Protein AF-A0A536DW54-F1 (afdb_monomer)

Radius of gyration: 16.08 Å; Cα contacts (8 Å, |Δi|>4): 79; chains: 1; bounding box: 32×37×50 Å

Secondary structure (DSSP, 8-state):
----TT----HHHHHHHH--EEPP-HHHHHHHTTTT-HHHHHH-TTS-HHHHHHHHHHHHHHHHHTT----EE-HHHHHHHHHHHHHHHTHHHHHTT-

Sequence (98 aa):
PTLDSESQLDFVRRQVLTSRDVKAHPLTDFWYGGLNYQIEHHLFPSMPRNNLKRAQVIVRAFCEERSIPYRESGALESNIEILQFLYEVSAPAREARA

pLDDT: mean 88.94, std 9.87, range [53.81, 97.25]

Mean predicted aligned error: 5.79 Å

Solvent-accessible surface area (backbone atoms only — not comparable to full-atom values): 5752 Å² total; per-residue (Å²): 114,89,79,62,99,80,67,83,62,54,72,67,56,43,38,37,46,76,39,52,28,36,58,84,42,79,68,48,41,59,75,47,68,44,64,38,42,40,33,44,39,67,74,38,73,89,56,61,58,89,50,34,69,61,47,42,59,56,53,50,51,56,25,58,79,65,73,43,73,76,49,70,38,47,67,66,57,49,50,50,54,51,52,52,50,52,54,60,76,41,44,68,67,53,60,78,72,109

Foldseek 3Di:
DDDDPPDPDDQLLVLQVVDEAEDDDPVCCVVCVLVRQRSQCSVCVPDDSVCSVVVVVVSVVVCVVVVRDGHYYHPVVVVVVVVVVVVVVCVVVVVVVD

Structure (mmCIF, N/CA/C/O backbone):
data_AF-A0A536DW54-F1
#
_entry.id   AF-A0A536DW54-F1
#
loop_
_atom_site.group_PDB
_atom_site.id
_atom_site.type_symbol
_atom_site.label_atom_id
_atom_site.label_alt_id
_atom_site.label_comp_id
_atom_site.label_asym_id
_atom_site.label_entity_id
_atom_site.label_seq_id
_atom_site.pdbx_PDB_ins_code
_atom_site.Cartn_x
_atom_site.Cartn_y
_atom_site.Cartn_z
_atom_site.occupancy
_atom_site.B_iso_or_equiv
_atom_site.auth_seq_id
_atom_site.auth_comp_id
_atom_site.auth_asym_id
_atom_site.auth_atom_id
_atom_site.pdbx_PDB_model_num
ATOM 1 N N . PRO A 1 1 ? 7.340 -5.842 -3.574 1.00 53.81 1 PRO A N 1
ATOM 2 C CA . PRO A 1 1 ? 8.406 -6.871 -3.559 1.00 53.81 1 PRO A CA 1
ATOM 3 C C . PRO A 1 1 ? 8.107 -7.848 -4.690 1.00 53.81 1 PRO A C 1
ATOM 5 O O . PRO A 1 1 ? 6.933 -8.147 -4.892 1.00 53.81 1 PRO A O 1
ATOM 8 N N . THR A 1 2 ? 9.107 -8.290 -5.445 1.00 57.22 2 THR A N 1
ATOM 9 C CA . THR A 1 2 ? 8.901 -9.362 -6.427 1.00 57.22 2 THR A CA 1
ATOM 10 C C . THR A 1 2 ? 8.875 -10.672 -5.649 1.00 57.22 2 THR A C 1
ATOM 12 O O . THR A 1 2 ? 9.856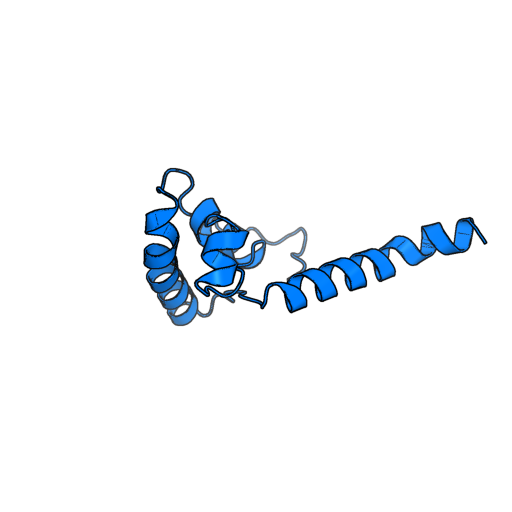 -10.995 -4.986 1.00 57.22 2 THR A O 1
ATOM 15 N N . LEU A 1 3 ? 7.728 -11.350 -5.632 1.00 61.22 3 LEU A N 1
ATOM 16 C CA . LEU A 1 3 ? 7.583 -12.634 -4.947 1.00 61.22 3 LEU A CA 1
ATOM 17 C C . LEU A 1 3 ? 8.240 -13.729 -5.790 1.00 61.22 3 LEU A C 1
ATOM 19 O O . LEU A 1 3 ? 8.085 -13.748 -7.011 1.00 61.22 3 LEU A O 1
ATOM 23 N N . ASP A 1 4 ? 8.981 -14.615 -5.141 1.00 64.50 4 ASP A N 1
ATOM 24 C CA . ASP A 1 4 ? 9.488 -15.850 -5.727 1.00 64.50 4 ASP A CA 1
ATOM 25 C C . ASP A 1 4 ? 8.343 -16.853 -5.948 1.00 64.50 4 ASP A C 1
ATOM 27 O O . ASP A 1 4 ? 7.354 -16.872 -5.217 1.00 64.50 4 ASP A O 1
ATOM 31 N N . SER A 1 5 ? 8.461 -17.701 -6.972 1.00 58.44 5 SER A N 1
ATOM 32 C CA . SER A 1 5 ? 7.414 -18.663 -7.353 1.00 58.44 5 SER A CA 1
ATOM 33 C C . SER A 1 5 ? 7.140 -19.746 -6.300 1.00 58.44 5 SER A C 1
ATOM 35 O O . SER A 1 5 ? 6.116 -20.418 -6.380 1.00 58.44 5 SER A O 1
ATOM 37 N N . GLU A 1 6 ? 8.036 -19.905 -5.324 1.00 59.91 6 GLU A N 1
ATOM 38 C CA . GLU A 1 6 ? 7.994 -20.934 -4.279 1.00 59.91 6 GLU A CA 1
ATOM 39 C C . GLU A 1 6 ? 7.402 -20.428 -2.945 1.00 59.91 6 GLU A C 1
ATOM 41 O O . GLU A 1 6 ? 7.121 -21.235 -2.054 1.00 59.91 6 GLU A O 1
ATOM 46 N N . SER A 1 7 ? 7.171 -19.116 -2.762 1.00 62.16 7 SER A N 1
ATOM 47 C CA . SER A 1 7 ? 6.622 -18.612 -1.495 1.00 62.16 7 SER A CA 1
ATOM 48 C C . SER A 1 7 ? 5.111 -18.828 -1.386 1.00 62.16 7 SER A C 1
ATOM 50 O O . SER A 1 7 ? 4.287 -18.109 -1.955 1.00 62.16 7 SER A O 1
ATOM 52 N N . GLN A 1 8 ? 4.713 -19.794 -0.556 1.00 67.50 8 GLN A N 1
ATOM 53 C CA . GLN A 1 8 ? 3.335 -19.886 -0.075 1.00 67.50 8 GLN A CA 1
ATOM 54 C C . GLN A 1 8 ? 3.080 -18.806 0.984 1.00 67.50 8 GLN A C 1
ATOM 56 O O . GLN A 1 8 ? 3.235 -19.028 2.184 1.00 67.50 8 GLN A O 1
ATOM 61 N N . LEU A 1 9 ? 2.706 -17.607 0.537 1.00 76.75 9 LEU A N 1
ATOM 62 C CA . LEU A 1 9 ? 2.234 -16.553 1.431 1.00 76.75 9 LEU A CA 1
ATOM 63 C C . LEU A 1 9 ? 0.830 -16.877 1.952 1.00 76.75 9 LEU A C 1
ATOM 65 O O . LEU A 1 9 ? -0.067 -17.216 1.176 1.00 76.75 9 LEU A O 1
ATOM 69 N N . ASP A 1 10 ? 0.612 -16.692 3.256 1.00 86.75 10 ASP A N 1
ATOM 70 C CA . ASP A 1 10 ? -0.744 -16.666 3.802 1.00 86.75 10 ASP A CA 1
ATOM 71 C C . ASP A 1 10 ? -1.562 -15.508 3.207 1.00 86.75 10 ASP A C 1
ATOM 73 O O . ASP A 1 10 ? -1.026 -14.569 2.609 1.00 86.75 10 ASP A O 1
ATOM 77 N N . PHE A 1 11 ? -2.884 -15.575 3.376 1.00 87.44 11 PHE A N 1
ATOM 78 C CA . PHE A 1 11 ? -3.811 -14.604 2.798 1.00 87.44 11 PHE A CA 1
ATOM 79 C C . PHE A 1 11 ? -3.435 -13.151 3.120 1.00 87.44 11 PHE A C 1
ATOM 81 O O . PHE A 1 11 ? -3.410 -12.321 2.211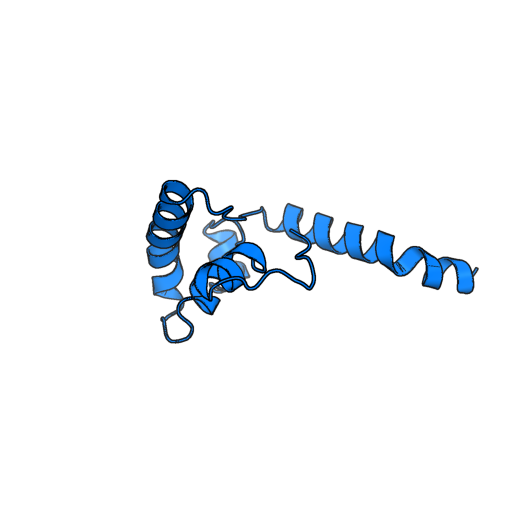 1.00 87.44 11 PHE A O 1
ATOM 88 N N . VAL A 1 12 ? -3.106 -12.843 4.380 1.00 88.06 12 VAL A N 1
ATOM 89 C CA . VAL A 1 12 ? -2.805 -11.471 4.811 1.00 88.06 12 VAL A CA 1
ATOM 90 C C . VAL A 1 12 ? -1.510 -10.995 4.173 1.00 88.06 12 VAL A C 1
ATOM 92 O O . VAL A 1 12 ? -1.480 -9.921 3.574 1.00 88.06 12 VAL A O 1
ATOM 95 N N . ARG A 1 13 ? -0.451 -11.810 4.233 1.00 89.50 13 ARG A N 1
ATOM 96 C CA . ARG A 1 13 ? 0.829 -11.481 3.599 1.00 89.50 13 ARG A CA 1
ATOM 97 C C . ARG A 1 13 ? 0.674 -11.285 2.102 1.00 89.50 13 ARG A C 1
ATOM 99 O O . ARG A 1 13 ? 1.239 -10.338 1.568 1.00 89.50 13 ARG A O 1
ATOM 106 N N . ARG A 1 14 ? -0.121 -12.119 1.430 1.00 89.88 14 ARG A N 1
ATOM 107 C CA . ARG A 1 14 ? -0.402 -11.950 0.005 1.00 89.88 14 ARG A CA 1
ATOM 108 C C . ARG A 1 14 ? -1.028 -10.585 -0.262 1.00 89.88 14 ARG A C 1
ATOM 110 O O . ARG A 1 14 ? -0.463 -9.828 -1.038 1.00 89.88 14 ARG A O 1
ATOM 117 N N . GLN A 1 15 ? -2.121 -10.235 0.421 1.00 94.00 15 GLN A N 1
ATOM 118 C CA . GLN A 1 15 ? -2.802 -8.963 0.155 1.00 94.00 15 GLN A CA 1
ATOM 119 C C . GLN A 1 15 ? -1.933 -7.745 0.480 1.00 94.00 15 GLN A C 1
ATOM 121 O O . GLN A 1 15 ? -1.901 -6.803 -0.309 1.00 94.00 15 GLN A O 1
ATOM 126 N N . VAL A 1 16 ? -1.197 -7.768 1.594 1.00 93.25 16 VAL A N 1
ATOM 127 C CA . VAL A 1 16 ? -0.363 -6.635 2.026 1.00 93.25 16 VAL A CA 1
ATOM 128 C C . VAL A 1 16 ? 0.876 -6.470 1.140 1.00 93.25 16 VAL A C 1
ATOM 130 O O . VAL A 1 16 ? 1.212 -5.352 0.762 1.00 93.25 16 VAL A O 1
ATOM 133 N N . LEU A 1 17 ? 1.555 -7.563 0.771 1.00 91.81 17 LEU A N 1
ATOM 134 C CA . LEU A 1 17 ? 2.832 -7.495 0.049 1.00 91.81 17 LEU A CA 1
ATOM 135 C C . LEU A 1 17 ? 2.677 -7.259 -1.456 1.00 91.81 17 LEU A C 1
ATOM 137 O O . LEU A 1 17 ? 3.603 -6.727 -2.079 1.00 91.81 17 LEU A O 1
ATOM 141 N N . THR A 1 18 ? 1.544 -7.660 -2.042 1.00 89.56 18 THR A N 1
ATOM 142 C CA . THR A 1 18 ? 1.262 -7.461 -3.475 1.00 89.56 18 THR A CA 1
ATOM 143 C C . THR A 1 18 ? 0.411 -6.231 -3.764 1.00 89.56 18 THR A C 1
ATOM 145 O O . THR A 1 18 ? 0.196 -5.919 -4.932 1.00 89.56 18 THR A O 1
ATOM 148 N N . SER A 1 19 ? -0.076 -5.539 -2.734 1.00 91.38 19 SER A N 1
ATOM 149 C CA . SER A 1 19 ? -0.859 -4.309 -2.881 1.00 91.38 19 SER A CA 1
ATOM 150 C C . SER A 1 19 ? -0.096 -3.107 -2.322 1.00 91.38 19 SER A C 1
ATOM 152 O O . SER A 1 19 ? 1.025 -3.216 -1.818 1.00 91.38 19 SER A O 1
ATOM 154 N N . ARG A 1 20 ? -0.688 -1.924 -2.469 1.00 91.88 20 ARG A N 1
ATOM 155 C CA . ARG A 1 20 ? -0.140 -0.661 -1.987 1.00 91.88 20 ARG A CA 1
ATOM 156 C C . ARG A 1 20 ? -1.265 0.330 -1.747 1.00 91.88 20 ARG A C 1
ATOM 158 O O . ARG A 1 20 ? -2.179 0.415 -2.562 1.00 91.88 20 ARG A O 1
ATOM 165 N N . ASP A 1 21 ? -1.088 1.154 -0.728 1.00 93.94 21 ASP A N 1
ATOM 166 C CA . ASP A 1 21 ? -1.938 2.308 -0.475 1.00 93.94 21 ASP A CA 1
ATOM 167 C C . ASP A 1 21 ? -1.358 3.619 -1.013 1.00 93.94 21 ASP A C 1
ATOM 169 O O . ASP A 1 21 ? -0.142 3.806 -1.136 1.00 93.94 21 ASP A O 1
ATOM 173 N N . VAL A 1 22 ? -2.250 4.563 -1.304 1.00 92.62 22 VAL A N 1
ATOM 174 C CA . VAL A 1 22 ? -1.886 5.946 -1.614 1.00 92.62 22 VAL A CA 1
ATOM 175 C C . VAL A 1 22 ? -2.122 6.804 -0.377 1.00 92.62 22 VAL A C 1
ATOM 177 O O . VAL A 1 22 ? -3.199 6.758 0.218 1.00 92.62 22 VAL A O 1
ATOM 180 N N . LYS A 1 23 ? -1.130 7.630 -0.019 1.00 90.50 23 LYS A N 1
ATOM 181 C CA . LYS A 1 23 ? -1.187 8.515 1.153 1.00 90.50 23 LYS A CA 1
ATOM 182 C C . LYS A 1 23 ? -2.509 9.280 1.211 1.00 90.50 23 LYS A C 1
ATOM 184 O O . LYS A 1 23 ? -2.884 10.002 0.278 1.00 90.50 23 LYS A O 1
ATOM 189 N N . ALA A 1 24 ? -3.189 9.127 2.340 1.00 86.62 24 ALA A N 1
ATOM 190 C CA . ALA A 1 24 ? -4.463 9.772 2.599 1.00 86.62 24 ALA A CA 1
ATOM 191 C C . ALA A 1 24 ? -4.290 11.285 2.808 1.00 86.62 24 ALA A C 1
ATOM 193 O O . ALA A 1 24 ? -3.476 11.740 3.611 1.00 86.62 24 ALA A O 1
ATOM 194 N N . HIS A 1 25 ? -5.095 12.067 2.101 1.00 86.31 25 HIS A N 1
ATOM 195 C CA . HIS A 1 25 ? -5.211 13.520 2.198 1.00 86.31 25 HIS A CA 1
ATOM 196 C C . HIS A 1 25 ? -6.609 13.897 1.690 1.00 86.31 25 HIS A C 1
ATOM 198 O O . HIS A 1 25 ? -7.090 13.229 0.781 1.00 86.31 25 HIS A O 1
ATOM 204 N N . PRO A 1 26 ? -7.280 14.959 2.175 1.00 85.19 26 PRO A N 1
ATOM 205 C CA . PRO A 1 26 ? -8.620 15.312 1.688 1.00 85.19 26 PRO A CA 1
ATOM 206 C C . PRO A 1 26 ? -8.733 15.395 0.156 1.00 85.19 26 PRO A C 1
ATOM 208 O O . PRO A 1 26 ? -9.717 14.944 -0.421 1.00 85.19 26 PRO A O 1
ATOM 211 N N . LEU A 1 27 ? -7.689 15.905 -0.506 1.00 86.94 27 LEU A N 1
ATOM 212 C CA . LEU A 1 27 ? -7.607 15.945 -1.970 1.00 86.94 27 LEU A CA 1
ATOM 213 C C . L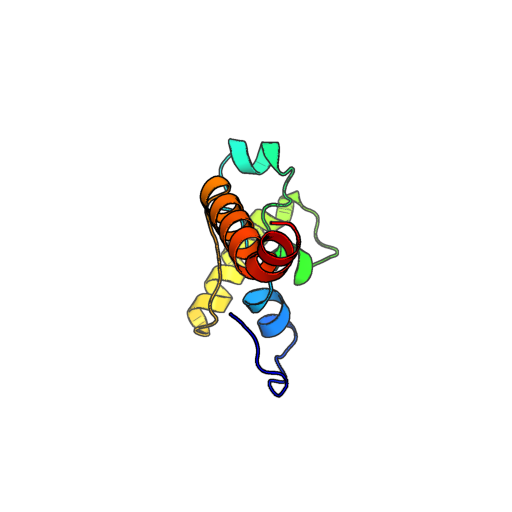EU A 1 27 ? -7.476 14.554 -2.605 1.00 86.94 27 LEU A C 1
ATOM 215 O O . LEU A 1 27 ? -8.126 14.294 -3.612 1.00 86.94 27 LEU A O 1
ATOM 219 N N . THR A 1 28 ? -6.647 13.665 -2.047 1.00 86.25 28 THR A N 1
ATOM 220 C CA . THR A 1 28 ? -6.473 12.309 -2.591 1.00 86.25 28 THR A CA 1
ATOM 221 C C . THR A 1 28 ? -7.688 11.437 -2.284 1.00 86.25 28 THR A C 1
ATOM 223 O O . THR A 1 28 ? -8.167 10.754 -3.181 1.00 86.25 28 THR A O 1
ATOM 226 N N . ASP A 1 29 ? -8.258 11.532 -1.082 1.00 87.75 29 ASP A N 1
ATOM 227 C CA . ASP A 1 29 ? -9.494 10.848 -0.686 1.00 87.75 29 ASP A CA 1
ATOM 228 C C . ASP A 1 29 ? -10.661 11.248 -1.612 1.00 87.75 29 ASP A C 1
ATOM 230 O O . ASP A 1 29 ? -11.430 10.387 -2.044 1.00 87.75 29 ASP A O 1
ATOM 234 N N . PHE A 1 30 ? -10.765 12.537 -1.968 1.00 87.81 30 PHE A N 1
ATOM 235 C CA . PHE A 1 30 ? -11.749 13.030 -2.937 1.00 87.81 30 PHE A CA 1
ATOM 236 C C . PHE A 1 30 ? -11.461 12.526 -4.357 1.00 87.81 30 PHE A C 1
ATOM 238 O O . PHE A 1 30 ? -12.341 11.948 -4.989 1.00 87.81 30 PHE A O 1
ATOM 245 N N . TRP A 1 31 ? -10.230 12.706 -4.848 1.00 88.94 31 TRP A N 1
ATOM 246 C CA . TRP A 1 31 ? -9.850 12.358 -6.222 1.00 88.94 31 TRP A CA 1
ATOM 247 C C . TRP A 1 31 ? -9.972 10.860 -6.512 1.00 88.94 31 TRP A C 1
ATOM 249 O O . TRP A 1 31 ? -10.466 10.461 -7.563 1.00 88.94 31 TRP A O 1
ATOM 259 N N . TYR A 1 32 ? -9.544 10.023 -5.568 1.00 86.56 32 TYR A N 1
ATOM 260 C CA . TYR A 1 32 ? -9.597 8.571 -5.697 1.00 86.56 32 TYR A CA 1
ATOM 261 C C . TYR A 1 32 ? -10.914 7.974 -5.191 1.00 86.56 32 TYR A C 1
ATOM 263 O O . TYR A 1 32 ? -11.118 6.771 -5.333 1.00 86.56 32 TYR A O 1
ATOM 271 N N . GLY A 1 33 ? -11.814 8.762 -4.591 1.00 86.12 33 GLY A N 1
ATOM 272 C CA . GLY A 1 33 ? -13.110 8.276 -4.105 1.00 86.12 33 GLY A CA 1
ATOM 273 C C . GLY A 1 33 ? -12.995 7.103 -3.120 1.00 86.12 33 GLY A C 1
ATOM 274 O O . GLY A 1 33 ? -13.799 6.164 -3.170 1.00 86.12 33 GLY A O 1
ATOM 275 N N . GLY A 1 34 ? -11.959 7.117 -2.275 1.00 82.94 34 GLY A N 1
ATOM 276 C CA . GLY A 1 34 ? -11.637 6.038 -1.335 1.00 82.94 34 GLY A CA 1
ATOM 277 C C . GLY A 1 34 ? -10.919 4.822 -1.940 1.00 82.94 34 GLY A C 1
ATOM 278 O O . GLY A 1 34 ? -10.729 3.834 -1.237 1.00 82.94 34 GLY A O 1
ATOM 279 N N . LEU A 1 35 ? -10.510 4.862 -3.215 1.00 85.81 35 LEU A N 1
ATOM 280 C CA . LEU A 1 35 ? -9.698 3.809 -3.854 1.00 85.81 35 LEU A CA 1
ATOM 281 C C . LEU A 1 35 ? -8.214 3.856 -3.454 1.00 85.81 35 LEU A C 1
ATOM 283 O O . LEU A 1 35 ? -7.430 3.036 -3.923 1.00 85.81 35 LEU A O 1
ATOM 287 N N . ASN A 1 36 ? -7.819 4.794 -2.596 1.00 92.56 36 ASN A N 1
ATOM 288 C CA . ASN A 1 36 ? -6.465 4.914 -2.063 1.00 92.56 36 ASN A CA 1
ATOM 289 C C . ASN A 1 36 ? -6.119 3.880 -0.970 1.00 92.56 36 ASN A C 1
ATOM 291 O O . ASN A 1 36 ? -4.958 3.820 -0.577 1.00 92.56 36 ASN A O 1
ATOM 295 N N . TYR A 1 37 ? -7.092 3.065 -0.543 1.00 94.62 37 TYR A N 1
ATOM 296 C CA . TYR A 1 37 ? -6.981 2.037 0.505 1.00 94.62 37 TYR A CA 1
ATOM 297 C C . TYR A 1 37 ? -7.105 0.617 -0.075 1.00 94.62 37 TYR A C 1
ATOM 299 O O . TYR A 1 37 ? -8.096 -0.086 0.152 1.00 94.62 37 TYR A O 1
ATOM 307 N N . GLN A 1 38 ? -6.166 0.220 -0.936 1.00 95.00 38 GLN A N 1
ATOM 308 C CA . GLN A 1 38 ? -6.259 -1.050 -1.670 1.00 95.00 38 GLN A CA 1
ATOM 309 C C . GLN A 1 38 ? -5.923 -2.246 -0.785 1.00 95.00 38 GLN A C 1
ATOM 311 O O . GLN A 1 38 ? -6.532 -3.305 -0.939 1.00 95.00 38 GLN A O 1
ATOM 316 N N . ILE A 1 39 ? -4.985 -2.085 0.152 1.00 96.06 39 ILE A N 1
ATOM 317 C CA . ILE A 1 39 ? -4.623 -3.160 1.077 1.00 96.06 39 ILE A CA 1
ATOM 318 C C . ILE A 1 39 ? -5.856 -3.552 1.901 1.00 96.06 39 ILE A 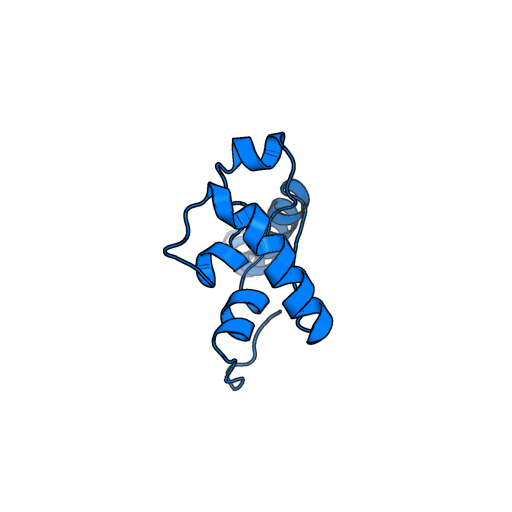C 1
ATOM 320 O O . ILE A 1 39 ? -6.224 -4.725 1.964 1.00 96.06 39 ILE A O 1
ATOM 324 N N . GLU A 1 40 ? -6.555 -2.573 2.472 1.00 97.12 40 GLU A N 1
ATOM 325 C CA . GLU A 1 40 ? -7.743 -2.798 3.294 1.00 97.12 40 GLU A CA 1
ATOM 326 C C . GLU A 1 40 ? -8.916 -3.290 2.455 1.00 97.12 40 GLU A C 1
ATOM 328 O O . GLU A 1 40 ? -9.672 -4.140 2.922 1.00 97.12 40 GLU A O 1
ATOM 333 N N . HIS A 1 41 ? -9.066 -2.803 1.219 1.00 95.88 41 HIS A N 1
ATOM 334 C CA . HIS A 1 41 ? -10.107 -3.296 0.322 1.00 95.88 41 HIS A CA 1
ATOM 335 C C . HIS A 1 41 ? -9.927 -4.786 0.009 1.00 95.88 41 HIS A C 1
ATOM 337 O O . HIS A 1 41 ? -10.898 -5.537 0.040 1.00 95.88 41 HIS A O 1
ATOM 343 N N . HIS A 1 42 ? -8.697 -5.241 -0.233 1.00 95.69 42 HIS A N 1
ATOM 344 C CA . HIS A 1 42 ? -8.427 -6.656 -0.485 1.00 95.69 42 HIS A CA 1
ATOM 345 C C . HIS A 1 42 ? -8.518 -7.528 0.773 1.00 95.69 42 HIS A C 1
ATOM 347 O O . HIS A 1 42 ? -8.919 -8.689 0.682 1.00 95.69 42 HIS A O 1
ATOM 353 N N . LEU A 1 43 ? -8.188 -6.988 1.950 1.00 95.69 43 LEU A N 1
ATOM 354 C CA . LEU A 1 43 ? -8.386 -7.689 3.223 1.00 95.69 43 LEU A CA 1
A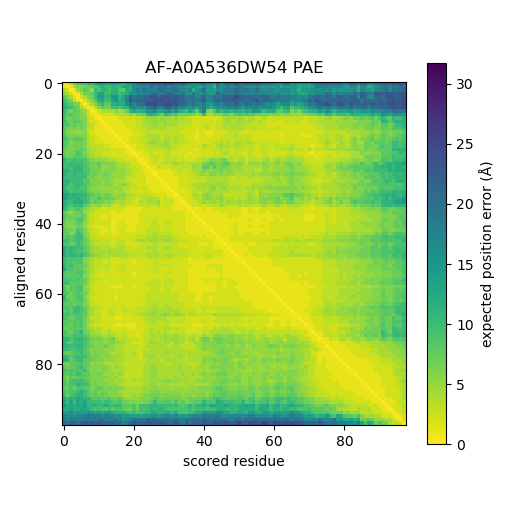TOM 355 C C . LEU A 1 43 ? -9.871 -7.783 3.608 1.00 95.69 43 LEU A C 1
ATOM 357 O O . LEU A 1 43 ? -10.295 -8.789 4.176 1.00 95.69 43 LEU A O 1
ATOM 361 N N . PHE A 1 44 ? -10.663 -6.758 3.286 1.00 96.00 44 PHE A N 1
ATOM 362 C CA . PHE A 1 44 ? -12.066 -6.631 3.678 1.00 96.00 44 PHE A CA 1
ATOM 363 C C . PHE A 1 44 ? -12.948 -6.174 2.499 1.00 96.00 44 PHE A C 1
ATOM 365 O O . PHE A 1 44 ? -13.501 -5.072 2.530 1.00 96.00 44 PHE A O 1
ATOM 372 N N . PRO A 1 45 ? -13.156 -7.016 1.468 1.00 93.94 45 PRO A N 1
ATOM 373 C CA . PRO A 1 45 ? -13.840 -6.615 0.230 1.00 93.94 45 PRO A CA 1
ATOM 374 C C . PRO A 1 45 ? -15.290 -6.165 0.440 1.00 93.94 45 PRO A C 1
ATOM 376 O O . PRO A 1 45 ? -15.792 -5.316 -0.295 1.00 93.94 45 PRO A O 1
ATOM 379 N N . SER A 1 46 ? -15.954 -6.688 1.473 1.00 95.94 46 SER A N 1
ATOM 380 C CA . SER A 1 46 ? -17.328 -6.318 1.836 1.00 95.94 46 SER A CA 1
ATOM 381 C C . SER A 1 46 ? -17.418 -5.053 2.701 1.00 95.94 46 SER A C 1
ATOM 383 O O . SER A 1 46 ? -18.522 -4.623 3.035 1.00 95.94 46 SER A O 1
ATOM 385 N N . MET A 1 47 ? -16.289 -4.463 3.115 1.00 95.81 47 MET A N 1
ATOM 386 C CA . MET A 1 47 ? -16.284 -3.270 3.958 1.00 95.81 47 MET A CA 1
ATOM 387 C C . MET A 1 47 ? -16.662 -2.021 3.143 1.00 95.81 47 MET A C 1
ATOM 389 O O . MET A 1 47 ? -16.070 -1.763 2.093 1.00 95.81 47 MET A O 1
ATOM 393 N N . PRO A 1 48 ? -17.592 -1.184 3.640 1.00 93.44 48 PRO A N 1
ATOM 394 C CA . PRO A 1 48 ? -17.870 0.117 3.044 1.00 93.44 48 PRO A CA 1
ATOM 395 C C . PRO A 1 48 ? -16.617 1.005 2.965 1.00 93.44 48 PRO A C 1
ATOM 397 O O . PRO A 1 48 ? -15.865 1.119 3.933 1.00 93.44 48 PRO A O 1
ATOM 400 N N . ARG A 1 49 ? -16.415 1.692 1.830 1.00 90.19 49 ARG A N 1
ATOM 401 C CA . ARG A 1 49 ? -15.200 2.493 1.561 1.00 90.19 49 ARG A CA 1
ATOM 402 C C . ARG A 1 49 ? -14.923 3.577 2.604 1.00 90.19 49 ARG A C 1
ATOM 404 O O . ARG A 1 49 ? -13.772 3.834 2.937 1.00 90.19 49 ARG A O 1
ATOM 411 N N . ASN A 1 50 ? -15.971 4.178 3.166 1.00 90.38 50 ASN A N 1
ATOM 412 C CA . ASN A 1 50 ? -15.859 5.184 4.227 1.00 90.38 50 ASN A CA 1
ATOM 413 C C . ASN A 1 50 ? -15.235 4.638 5.527 1.00 90.38 50 ASN A C 1
ATOM 415 O O . ASN A 1 50 ? -14.728 5.419 6.330 1.00 90.38 50 ASN A O 1
ATOM 419 N N . ASN A 1 51 ? -15.240 3.317 5.726 1.00 94.38 51 ASN A N 1
ATOM 420 C CA . ASN A 1 51 ? -14.617 2.665 6.873 1.00 94.38 51 ASN A CA 1
ATOM 421 C C . ASN A 1 51 ? -13.174 2.215 6.602 1.00 94.38 51 ASN A C 1
ATOM 423 O O . ASN A 1 51 ? -12.448 1.966 7.565 1.00 94.38 51 ASN A O 1
ATOM 427 N N . LEU A 1 52 ? -12.723 2.171 5.340 1.00 94.81 52 LEU A N 1
ATOM 428 C CA . LEU A 1 52 ? -11.378 1.695 4.993 1.00 94.81 52 LEU A CA 1
ATOM 429 C C . LEU A 1 52 ? -10.284 2.547 5.639 1.00 94.81 52 LEU A C 1
ATOM 431 O O . LEU A 1 52 ? -9.334 1.998 6.176 1.00 94.81 52 LEU A O 1
ATOM 435 N N . LYS A 1 53 ? -10.473 3.867 5.741 1.00 93.06 53 LYS A N 1
ATOM 436 C CA . LYS A 1 53 ? -9.547 4.758 6.463 1.00 93.06 53 LYS A CA 1
ATOM 437 C C . LYS A 1 53 ? -9.354 4.369 7.931 1.00 93.06 53 LYS A C 1
ATOM 439 O O . LYS A 1 53 ? -8.262 4.501 8.473 1.00 93.06 53 LYS A O 1
ATOM 444 N N . ARG A 1 54 ? -10.416 3.898 8.593 1.00 94.94 54 ARG A N 1
ATOM 445 C CA . ARG A 1 54 ? -10.341 3.422 9.985 1.00 94.94 54 ARG A CA 1
ATOM 446 C C . ARG A 1 54 ? -9.670 2.055 10.054 1.00 94.94 54 ARG A C 1
ATOM 448 O O . ARG A 1 54 ? -8.850 1.833 10.938 1.00 94.94 54 ARG A O 1
ATOM 455 N N . ALA A 1 55 ? -9.990 1.169 9.112 1.00 96.19 55 ALA A N 1
ATOM 456 C CA . ALA A 1 55 ? -9.330 -0.126 8.989 1.00 96.19 55 ALA A CA 1
ATOM 457 C C . ALA A 1 55 ? -7.824 0.028 8.733 1.00 96.19 55 ALA A C 1
ATOM 459 O O . ALA A 1 55 ? -7.045 -0.701 9.332 1.00 96.19 55 ALA A O 1
ATOM 460 N N . GLN A 1 56 ? -7.416 1.024 7.943 1.00 96.12 56 GLN A N 1
ATOM 461 C CA . GLN A 1 56 ? -6.023 1.295 7.590 1.00 96.12 56 GLN A CA 1
ATOM 462 C C . GLN A 1 56 ? -5.139 1.481 8.823 1.00 96.12 56 GLN A C 1
ATOM 464 O O . GLN A 1 56 ? -4.052 0.916 8.910 1.00 96.12 56 GLN A O 1
ATOM 469 N N . VAL A 1 57 ? -5.623 2.235 9.814 1.00 96.00 57 VAL A N 1
ATOM 470 C CA . VAL A 1 57 ? -4.904 2.459 11.077 1.00 96.00 57 VAL A CA 1
ATOM 471 C C . VAL A 1 57 ? -4.671 1.136 11.812 1.00 96.00 57 VAL A C 1
ATOM 473 O O . VAL A 1 57 ? -3.569 0.882 12.294 1.00 96.00 57 VAL A O 1
ATOM 476 N N . ILE A 1 58 ? -5.688 0.271 11.852 1.00 97.25 58 ILE A N 1
ATOM 477 C CA . ILE A 1 58 ? -5.632 -1.034 12.524 1.00 97.25 58 ILE A CA 1
ATOM 478 C C . ILE A 1 58 ? -4.703 -1.992 11.765 1.00 97.25 58 ILE A C 1
ATOM 480 O O . ILE A 1 58 ? -3.846 -2.632 12.369 1.00 97.25 58 ILE A O 1
ATOM 484 N N . VAL A 1 59 ? -4.850 -2.079 10.440 1.00 96.81 59 VAL A N 1
ATOM 485 C CA . VAL A 1 59 ? -4.043 -2.951 9.576 1.00 96.81 59 VAL A CA 1
ATOM 486 C C . VAL A 1 59 ? -2.575 -2.540 9.607 1.00 96.81 59 VAL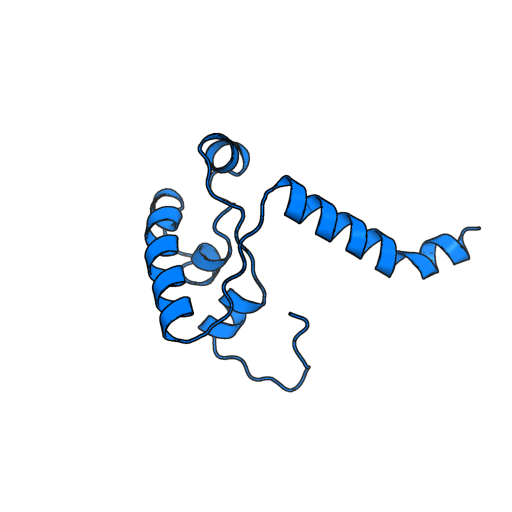 A C 1
ATOM 488 O O . VAL A 1 59 ? -1.710 -3.408 9.719 1.00 96.81 59 VAL A O 1
ATOM 491 N N . ARG A 1 60 ? -2.277 -1.236 9.570 1.00 96.25 60 ARG A N 1
ATOM 492 C CA . ARG A 1 60 ? -0.905 -0.724 9.664 1.00 96.25 60 ARG A CA 1
ATOM 493 C C . ARG A 1 60 ? -0.253 -1.113 10.988 1.00 96.25 60 ARG A C 1
ATOM 495 O O . ARG A 1 60 ? 0.838 -1.671 10.959 1.00 96.25 60 ARG A O 1
ATOM 502 N N . ALA A 1 61 ? -0.938 -0.896 12.113 1.00 96.88 61 ALA A N 1
ATOM 503 C CA . ALA A 1 61 ? -0.439 -1.289 13.432 1.00 96.88 61 ALA A CA 1
ATOM 504 C C . ALA A 1 61 ? -0.209 -2.809 13.525 1.00 96.88 61 ALA A C 1
ATOM 506 O O . ALA A 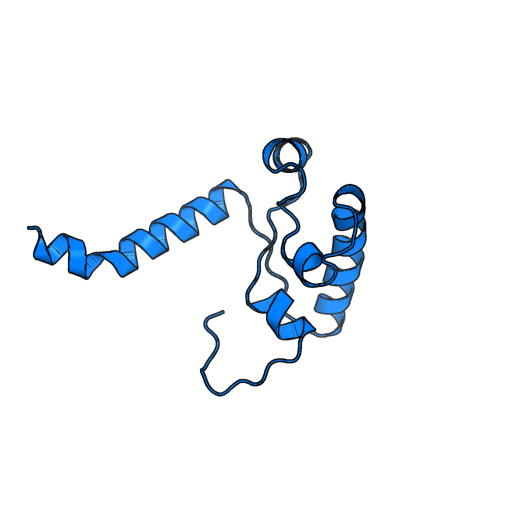1 61 ? 0.844 -3.257 13.971 1.00 96.88 61 ALA A O 1
ATOM 507 N N . PHE A 1 62 ? -1.150 -3.612 13.017 1.00 96.19 62 PHE A N 1
ATOM 508 C CA . PHE A 1 62 ? -1.004 -5.068 12.948 1.00 96.19 62 PHE A CA 1
ATOM 509 C C . PHE A 1 62 ? 0.226 -5.500 12.133 1.00 96.19 62 PHE A C 1
ATOM 511 O O . PHE A 1 62 ? 0.929 -6.438 12.523 1.00 96.19 62 PHE A O 1
ATOM 518 N N . CYS A 1 63 ? 0.469 -4.841 10.994 1.00 96.00 63 CYS A N 1
ATOM 519 C CA . CYS A 1 63 ? 1.615 -5.120 10.134 1.00 96.00 63 CYS A CA 1
ATOM 520 C C . CYS A 1 63 ? 2.929 -4.731 10.818 1.00 96.00 63 CYS A C 1
ATOM 522 O O . CYS A 1 63 ? 3.876 -5.514 10.784 1.00 96.00 63 CYS A O 1
ATOM 524 N N . GLU A 1 64 ? 2.970 -3.576 11.483 1.00 96.31 64 GLU A N 1
ATOM 525 C CA . GLU A 1 64 ? 4.130 -3.100 12.241 1.00 96.31 64 GLU A CA 1
ATOM 526 C C . GLU A 1 64 ? 4.508 -4.071 13.370 1.00 96.31 64 GLU A C 1
ATOM 528 O O . GLU A 1 64 ? 5.645 -4.542 13.411 1.00 96.31 64 GLU A O 1
ATOM 533 N N . GLU A 1 65 ? 3.542 -4.485 14.200 1.00 97.12 65 GLU A N 1
ATOM 534 C CA . GLU A 1 65 ? 3.753 -5.470 15.276 1.00 97.12 65 GLU A CA 1
ATOM 535 C C . GLU A 1 65 ? 4.358 -6.792 14.779 1.00 97.12 65 GLU A C 1
ATOM 537 O O . GLU A 1 65 ? 5.098 -7.461 15.499 1.00 97.12 65 GLU A O 1
ATOM 542 N N . ARG A 1 66 ? 4.025 -7.197 13.550 1.00 94.19 66 ARG A N 1
ATOM 543 C CA . ARG A 1 66 ? 4.446 -8.474 12.951 1.00 94.19 66 ARG A CA 1
ATOM 544 C C . ARG A 1 66 ? 5.596 -8.328 11.968 1.00 94.19 66 ARG A C 1
ATOM 546 O O . ARG A 1 66 ? 5.937 -9.306 11.302 1.00 94.19 66 ARG A O 1
ATOM 553 N N . SER A 1 67 ? 6.185 -7.135 11.869 1.00 94.19 67 SER A N 1
ATOM 554 C CA . SER A 1 67 ? 7.248 -6.830 10.906 1.00 94.19 67 SER A CA 1
ATOM 555 C C . SER A 1 67 ? 6.864 -7.200 9.463 1.00 94.19 67 SER A C 1
ATOM 557 O O . SER A 1 67 ? 7.685 -7.691 8.690 1.00 94.19 67 SER A O 1
ATOM 559 N N . ILE A 1 68 ? 5.596 -6.992 9.098 1.00 93.56 68 ILE A N 1
ATOM 560 C CA . ILE A 1 68 ? 5.087 -7.158 7.735 1.00 93.56 68 ILE A CA 1
ATOM 561 C C . ILE A 1 68 ? 5.237 -5.808 7.020 1.00 93.56 68 ILE A C 1
ATOM 563 O O . ILE A 1 68 ? 4.642 -4.824 7.461 1.00 93.56 68 ILE A O 1
ATOM 567 N N . PRO A 1 69 ? 5.999 -5.729 5.913 1.00 92.81 69 PRO A N 1
ATOM 568 C CA . PRO A 1 69 ? 6.128 -4.497 5.144 1.00 92.8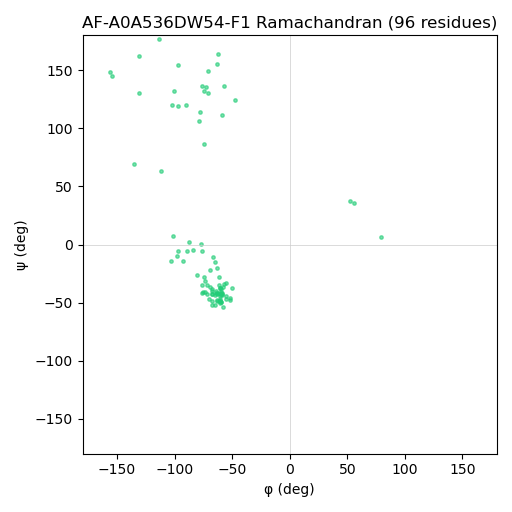1 69 PRO A CA 1
ATOM 569 C C . PRO A 1 69 ? 4.776 -3.998 4.626 1.00 92.81 69 PRO A C 1
ATOM 571 O O . PRO A 1 69 ? 4.188 -4.591 3.726 1.00 92.81 69 PRO A O 1
ATOM 574 N N . TYR A 1 70 ? 4.315 -2.874 5.165 1.00 94.44 70 TYR A N 1
ATOM 575 C CA . TYR A 1 70 ? 3.136 -2.160 4.692 1.00 94.44 70 TYR A CA 1
ATOM 576 C C . TYR A 1 70 ? 3.579 -1.027 3.761 1.00 94.44 70 TYR A C 1
ATOM 578 O O . TYR A 1 70 ? 4.338 -0.147 4.173 1.00 94.44 70 TYR A O 1
ATOM 586 N N . ARG A 1 71 ? 3.149 -1.048 2.494 1.00 92.12 71 ARG A N 1
ATOM 587 C CA . ARG A 1 71 ? 3.596 -0.069 1.494 1.00 92.12 71 ARG A CA 1
ATOM 588 C C . ARG A 1 71 ? 2.539 1.004 1.252 1.00 92.12 71 ARG A C 1
ATOM 590 O O . ARG A 1 71 ? 1.456 0.717 0.753 1.00 92.12 71 ARG A O 1
ATOM 597 N N . GLU A 1 72 ? 2.922 2.249 1.513 1.00 92.94 72 GLU A N 1
ATOM 598 C CA . GLU A 1 72 ? 2.135 3.453 1.243 1.00 92.94 72 GLU A CA 1
ATOM 599 C C . GLU A 1 72 ? 3.012 4.482 0.511 1.00 92.94 72 GLU A C 1
ATOM 601 O O . GLU A 1 72 ? 4.121 4.773 0.962 1.00 92.94 72 GLU A O 1
ATOM 606 N N . SER A 1 73 ? 2.534 5.050 -0.601 1.00 90.06 73 SER A N 1
ATOM 607 C CA . SER A 1 73 ? 3.273 6.065 -1.375 1.00 90.06 73 SER A CA 1
ATOM 608 C C . SER A 1 73 ? 2.415 7.286 -1.702 1.00 90.06 73 SER A C 1
ATOM 610 O O . SER A 1 73 ? 1.186 7.246 -1.647 1.00 90.06 73 SER A O 1
ATOM 612 N N . GLY A 1 74 ? 3.047 8.401 -2.071 1.00 89.75 74 GLY A N 1
ATOM 613 C CA . GLY A 1 74 ? 2.315 9.534 -2.642 1.00 89.75 74 GLY A CA 1
ATOM 614 C C . GLY A 1 74 ? 1.652 9.168 -3.975 1.00 89.75 74 GLY A C 1
ATOM 615 O O . GLY A 1 74 ? 2.113 8.272 -4.680 1.00 89.75 74 GLY A O 1
ATOM 616 N N . ALA A 1 75 ? 0.588 9.880 -4.352 1.00 86.31 75 ALA A N 1
ATOM 617 C CA . ALA A 1 75 ? -0.085 9.673 -5.638 1.00 86.31 75 ALA A CA 1
ATOM 618 C C . ALA A 1 75 ? 0.869 9.907 -6.823 1.00 86.31 75 ALA A C 1
ATOM 620 O O . ALA A 1 75 ? 0.995 9.059 -7.703 1.00 86.31 75 ALA A O 1
ATOM 621 N N . LEU A 1 76 ? 1.584 11.037 -6.813 1.00 87.38 76 LEU A N 1
ATOM 622 C CA . LEU A 1 76 ? 2.565 11.391 -7.841 1.00 87.38 76 LEU A CA 1
ATOM 623 C C . LEU A 1 76 ? 3.725 10.389 -7.880 1.00 87.38 76 LEU A C 1
ATOM 625 O O . LEU A 1 76 ? 4.058 9.873 -8.938 1.00 87.38 76 LEU A O 1
ATOM 629 N N . GLU A 1 77 ? 4.287 10.084 -6.712 1.00 88.25 77 GLU A N 1
ATOM 630 C CA . GLU A 1 77 ? 5.365 9.106 -6.537 1.00 88.25 77 GLU A CA 1
ATOM 631 C C . GLU A 1 77 ? 4.977 7.733 -7.106 1.00 88.25 77 GLU A C 1
ATOM 633 O O . GLU A 1 77 ? 5.712 7.176 -7.913 1.00 88.25 77 GLU A O 1
ATOM 638 N N . SER A 1 78 ? 3.774 7.240 -6.789 1.00 85.31 78 SER A N 1
ATOM 639 C CA . SER A 1 78 ? 3.267 5.964 -7.309 1.00 85.31 78 SER A CA 1
ATOM 640 C C . SER A 1 78 ? 3.183 5.955 -8.838 1.00 85.31 78 SER A C 1
ATOM 642 O O . SER A 1 78 ? 3.572 4.985 -9.481 1.00 85.31 78 SER A O 1
ATOM 644 N N . ASN A 1 79 ? 2.702 7.051 -9.435 1.00 87.06 79 ASN A N 1
ATOM 645 C CA . ASN A 1 79 ? 2.612 7.169 -10.890 1.00 87.06 79 ASN A CA 1
ATOM 646 C C . ASN A 1 79 ? 3.995 7.230 -11.546 1.00 87.06 79 ASN A C 1
ATOM 648 O O . ASN A 1 79 ? 4.196 6.597 -12.579 1.00 87.06 79 ASN A O 1
ATOM 652 N N . ILE A 1 80 ? 4.948 7.950 -10.947 1.00 92.44 80 ILE A N 1
ATOM 653 C CA . ILE A 1 80 ? 6.331 8.001 -11.433 1.00 92.44 80 ILE A CA 1
ATOM 654 C C . ILE A 1 80 ? 6.941 6.599 -11.425 1.00 92.44 80 ILE A C 1
ATOM 656 O O . ILE A 1 80 ? 7.451 6.174 -12.457 1.00 92.44 80 ILE A O 1
ATOM 660 N N . GLU A 1 81 ? 6.824 5.858 -10.320 1.00 88.62 81 GLU A N 1
ATOM 661 C CA . GLU A 1 81 ? 7.345 4.488 -10.226 1.00 88.62 81 GLU A CA 1
ATOM 662 C C . GLU A 1 81 ? 6.733 3.561 -11.288 1.00 88.62 81 GLU A C 1
ATOM 664 O O . GLU A 1 81 ? 7.450 2.799 -11.935 1.00 88.62 81 GLU A O 1
ATOM 669 N N . ILE A 1 82 ? 5.414 3.638 -11.506 1.00 89.75 82 ILE A N 1
ATOM 670 C CA . ILE A 1 82 ? 4.728 2.828 -12.524 1.00 89.75 82 ILE A CA 1
ATOM 671 C C . ILE A 1 82 ? 5.239 3.174 -13.924 1.00 89.75 82 ILE A C 1
ATOM 673 O O . ILE A 1 82 ? 5.546 2.276 -14.705 1.00 89.75 82 ILE A O 1
ATOM 677 N N . LEU A 1 83 ? 5.336 4.462 -14.255 1.00 94.62 83 LEU A N 1
ATOM 678 C CA . LEU A 1 83 ? 5.783 4.901 -15.577 1.00 94.62 83 LEU A CA 1
ATOM 679 C C . LEU A 1 83 ? 7.256 4.565 -15.826 1.00 94.62 83 LEU A C 1
ATOM 681 O O . LEU A 1 83 ? 7.594 4.153 -16.933 1.00 94.62 83 LEU A O 1
ATOM 685 N N . GLN A 1 84 ? 8.114 4.690 -14.810 1.00 94.50 84 GLN A N 1
ATOM 686 C CA . GLN A 1 84 ? 9.513 4.261 -14.872 1.00 94.50 84 GLN A CA 1
ATOM 687 C C . GLN A 1 84 ? 9.610 2.760 -15.131 1.00 94.50 84 GLN A C 1
ATOM 689 O O . GLN A 1 84 ? 10.280 2.348 -16.074 1.00 94.50 84 GLN A O 1
ATOM 694 N N . PHE A 1 85 ? 8.867 1.950 -14.375 1.00 92.50 85 PHE A N 1
ATOM 695 C CA . PHE A 1 85 ? 8.847 0.507 -14.577 1.00 92.50 85 PHE A CA 1
ATOM 696 C C . PHE A 1 85 ? 8.347 0.135 -15.978 1.00 92.50 85 PHE A C 1
ATOM 698 O O . PHE A 1 85 ? 8.988 -0.648 -16.673 1.00 92.50 85 PHE A O 1
ATOM 705 N N . LEU A 1 86 ? 7.244 0.739 -16.439 1.00 94.75 86 LEU A N 1
ATOM 706 C CA . LEU A 1 86 ? 6.726 0.531 -17.796 1.00 94.75 86 LEU A CA 1
ATOM 707 C C . LEU A 1 86 ? 7.745 0.937 -18.865 1.00 94.75 86 LEU A C 1
ATOM 709 O O . LEU A 1 86 ? 7.871 0.256 -19.884 1.00 94.75 86 LEU A O 1
ATOM 713 N N . TYR A 1 87 ? 8.486 2.023 -18.647 1.00 94.69 87 TYR A N 1
ATOM 714 C CA . TYR A 1 87 ? 9.558 2.455 -19.535 1.00 94.69 87 TYR A CA 1
ATOM 715 C C . TYR A 1 87 ? 10.715 1.448 -19.568 1.00 94.69 87 TYR A C 1
ATOM 717 O O . TYR A 1 87 ? 11.206 1.120 -20.648 1.00 94.69 87 TYR A O 1
ATOM 725 N N . GLU A 1 88 ? 11.131 0.911 -18.426 1.00 95.19 88 GLU A N 1
ATOM 726 C CA . GLU A 1 88 ? 12.194 -0.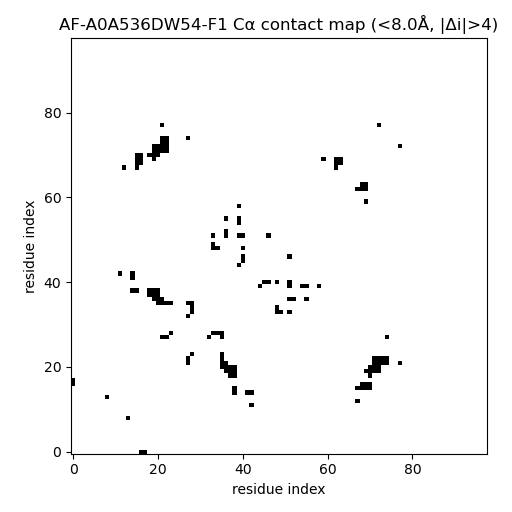096 -18.352 1.00 95.19 88 GLU A CA 1
ATOM 727 C C . GLU A 1 88 ? 11.786 -1.397 -19.052 1.00 95.19 88 GLU A C 1
ATOM 729 O O . GLU A 1 88 ? 12.471 -1.847 -19.971 1.00 95.19 88 GLU A O 1
ATOM 734 N N . VAL A 1 89 ? 10.624 -1.964 -18.710 1.00 95.12 89 VAL A N 1
ATOM 735 C CA . VAL A 1 89 ? 10.187 -3.258 -19.270 1.00 95.12 89 VAL A CA 1
ATOM 736 C C . VAL A 1 89 ? 9.819 -3.189 -20.752 1.00 95.12 89 VAL A C 1
ATOM 738 O O . VAL A 1 89 ? 9.845 -4.207 -21.439 1.00 95.12 89 VAL A O 1
ATOM 741 N N . SER A 1 90 ? 9.490 -2.002 -21.271 1.00 95.25 90 SER A N 1
ATOM 742 C CA . SER A 1 90 ? 9.205 -1.812 -22.699 1.00 95.25 90 SER A CA 1
ATOM 743 C C . SER A 1 90 ? 10.444 -1.514 -23.550 1.00 95.25 90 SER A C 1
ATOM 745 O O . SER A 1 90 ? 10.294 -1.323 -24.758 1.00 95.25 90 SER A O 1
ATOM 747 N N . ALA A 1 91 ? 11.657 -1.497 -22.976 1.00 95.44 91 ALA A N 1
ATOM 748 C CA . ALA A 1 91 ? 12.891 -1.250 -23.731 1.00 95.44 91 ALA A CA 1
ATOM 749 C C . ALA A 1 91 ? 13.046 -2.155 -24.974 1.00 95.44 91 ALA A C 1
ATOM 751 O O . ALA A 1 91 ? 13.203 -1.597 -26.063 1.00 95.44 91 ALA A O 1
ATOM 752 N N . PRO A 1 92 ? 12.844 -3.490 -24.897 1.00 94.94 92 PRO A N 1
ATOM 753 C CA . PRO A 1 92 ? 12.976 -4.358 -26.071 1.00 94.94 92 PRO A CA 1
ATOM 754 C C . PRO A 1 92 ? 11.991 -4.017 -27.202 1.00 94.94 92 PRO A C 1
ATOM 756 O O . PRO A 1 92 ? 12.324 -4.108 -28.380 1.00 94.94 92 PRO A O 1
ATOM 759 N N . ALA A 1 93 ? 10.772 -3.585 -26.860 1.00 92.69 93 ALA A N 1
ATOM 760 C CA . ALA A 1 93 ? 9.748 -3.224 -27.842 1.00 92.69 93 ALA A CA 1
ATOM 761 C C . ALA A 1 93 ? 10.026 -1.877 -28.532 1.00 92.69 93 ALA A C 1
ATOM 763 O O . ALA A 1 93 ? 9.595 -1.669 -29.666 1.00 92.69 93 ALA A O 1
ATOM 764 N N . ARG A 1 94 ? 10.730 -0.952 -27.861 1.00 92.75 94 ARG A N 1
ATOM 765 C CA . ARG A 1 94 ? 11.163 0.318 -28.465 1.00 92.75 94 ARG A CA 1
ATOM 766 C C . ARG A 1 94 ? 12.354 0.122 -29.391 1.00 92.75 94 ARG A C 1
ATOM 768 O O . ARG A 1 94 ? 12.366 0.708 -30.467 1.00 92.75 94 ARG A O 1
ATOM 775 N N . GLU A 1 95 ? 13.311 -0.704 -28.982 1.00 92.38 95 GLU A N 1
ATOM 776 C CA . GLU A 1 95 ? 14.495 -1.033 -29.782 1.00 92.38 95 GLU A CA 1
ATOM 777 C C . GLU A 1 95 ? 14.115 -1.770 -31.067 1.00 92.38 95 GLU A C 1
ATOM 779 O O . GLU A 1 95 ? 14.612 -1.427 -32.128 1.00 92.38 95 GLU A O 1
ATOM 784 N N . ALA A 1 96 ? 13.150 -2.693 -31.012 1.00 85.56 96 ALA A N 1
ATOM 785 C CA . ALA A 1 96 ? 12.642 -3.389 -32.198 1.00 85.56 96 ALA A CA 1
ATOM 786 C C . ALA A 1 96 ? 11.877 -2.487 -33.195 1.00 85.56 96 ALA A C 1
ATOM 788 O O . ALA A 1 96 ? 11.528 -2.940 -34.285 1.00 85.56 96 ALA A O 1
ATOM 789 N N . ARG A 1 97 ? 11.557 -1.243 -32.812 1.00 75.69 97 ARG A N 1
ATOM 790 C CA . ARG A 1 97 ? 10.839 -0.262 -33.643 1.00 75.69 97 ARG A CA 1
ATOM 791 C C . ARG A 1 97 ? 11.764 0.812 -34.236 1.00 75.69 97 ARG A C 1
ATOM 793 O O . ARG A 1 97 ? 11.307 1.551 -35.108 1.00 75.69 97 ARG A O 1
ATOM 800 N N . ALA A 1 98 ? 12.996 0.923 -33.736 1.00 64.44 98 ALA A N 1
ATOM 801 C CA . ALA A 1 98 ? 14.032 1.831 -34.232 1.00 64.44 98 ALA A CA 1
ATOM 802 C C . ALA A 1 98 ? 14.803 1.193 -35.396 1.00 64.44 98 ALA A C 1
ATOM 804 O O . ALA A 1 98 ? 15.193 1.959 -36.304 1.00 64.44 98 ALA A O 1
#

Nearest PDB structures (foldseek):
  8xks-assembly1_K  TM=7.229E-01  e=1.804E+00  Chlamydomonas reinhardtii
  8xqx-assembly1_M  TM=5.562E-01  e=1.006E+00  Chlamydomonas reinhardtii